Protein AF-A0A928DZQ5-F1 (afdb_monomer_lite)

Secondary structure (DSSP, 8-state):
------------------------------------------HHHHHHHTT--BS---TTEEEEEE-SS-TT-EEEEEETT--B-HHHHHHTTPPBPS--BTTBB-B-

Foldseek 3Di:
DDDDDDDDDDDDDPDDPPPPDPDDDPPDPDDPDPPPPPVPQQLVSVCVVVQQPDLDADPQWDADCARPSDRSTGNWTGGPQQDAAQVRLVVVVFGFDPDHTNRGTHTD

Sequence (108 aa):
MKKLIFTVLLASGVTFAANAGVTFLPNASGNVGTSVKNNQLSSEQKCKNAGYKQSNCPSSQKGISQCPYNNSYYKYCCPKEYQFTVKECVKNGLRASRNSCGGLYKCL

Radius of gyration: 33.59 Å; chains: 1; bounding box: 63×65×94 Å

pLDDT: mean 75.61, std 19.07, range [41.78, 95.0]

Structure (mmCIF, N/CA/C/O backbone):
data_AF-A0A928DZQ5-F1
#
_entry.id   AF-A0A928DZQ5-F1
#
loop_
_atom_site.group_PDB
_atom_site.id
_atom_site.type_symbol
_atom_site.label_atom_id
_atom_site.label_alt_id
_atom_site.label_comp_id
_atom_site.label_asym_id
_atom_site.label_entity_id
_atom_site.label_seq_id
_atom_site.pdbx_PDB_ins_code
_atom_site.Cartn_x
_atom_site.Cartn_y
_atom_site.Cartn_z
_atom_site.occupancy
_atom_site.B_iso_or_equiv
_atom_site.auth_seq_id
_atom_site.auth_comp_id
_atom_site.auth_asym_id
_atom_site.auth_atom_id
_atom_site.pdbx_PDB_model_num
ATOM 1 N N . MET A 1 1 ? -54.817 -49.068 71.396 1.00 41.78 1 MET A N 1
ATOM 2 C CA . MET A 1 1 ? -53.371 -49.376 71.333 1.00 41.78 1 MET A CA 1
ATOM 3 C C . MET A 1 1 ? -52.644 -48.148 70.813 1.00 41.78 1 MET A C 1
ATOM 5 O O . MET A 1 1 ? -53.100 -47.556 69.847 1.00 41.78 1 MET A O 1
ATOM 9 N N . LYS A 1 2 ? -51.594 -47.723 71.525 1.00 43.97 2 LYS A N 1
ATOM 10 C CA . LYS A 1 2 ? -50.719 -46.592 71.182 1.00 43.97 2 LYS A CA 1
ATOM 11 C C . LYS A 1 2 ? -50.186 -46.723 69.747 1.00 43.97 2 LYS A C 1
ATOM 13 O O . LYS A 1 2 ? -49.816 -47.831 69.368 1.00 43.97 2 LYS A O 1
ATOM 18 N N . LYS A 1 3 ? -49.998 -45.592 69.058 1.00 45.00 3 LYS A N 1
ATOM 19 C CA . LYS A 1 3 ? -48.682 -45.165 68.543 1.00 45.00 3 LYS A CA 1
ATOM 20 C C . LYS A 1 3 ? -48.729 -43.701 68.094 1.00 45.00 3 LYS A C 1
ATOM 22 O O . LYS A 1 3 ? -49.243 -43.355 67.041 1.00 45.00 3 LYS A O 1
ATOM 27 N N . LEU A 1 4 ? -48.190 -42.875 68.985 1.00 48.75 4 LEU A N 1
ATOM 28 C CA . LEU A 1 4 ? -47.650 -41.545 68.746 1.00 48.75 4 LEU A CA 1
ATOM 29 C C . LEU A 1 4 ? -46.487 -41.688 67.748 1.00 48.75 4 LEU A C 1
ATOM 31 O O . LEU A 1 4 ? -45.575 -42.466 68.028 1.00 48.75 4 LEU A O 1
ATOM 35 N N . ILE A 1 5 ? -46.487 -40.951 66.637 1.00 57.44 5 ILE A N 1
ATOM 36 C CA . ILE A 1 5 ? -45.261 -40.681 65.873 1.00 57.44 5 ILE A CA 1
ATOM 37 C C . ILE A 1 5 ? -45.204 -39.177 65.604 1.00 57.44 5 ILE A C 1
ATOM 39 O O . ILE A 1 5 ? -46.079 -38.598 64.969 1.00 57.44 5 ILE A O 1
ATOM 43 N N . PHE A 1 6 ? -44.178 -38.578 66.200 1.00 46.31 6 PHE A N 1
ATOM 44 C CA . PHE A 1 6 ? -43.718 -37.203 66.060 1.00 46.31 6 PHE A CA 1
ATOM 45 C C . PHE A 1 6 ? -43.008 -36.987 64.711 1.00 46.31 6 PHE A C 1
ATOM 47 O O . PHE A 1 6 ? -42.568 -37.950 64.082 1.00 46.31 6 PHE A O 1
ATOM 54 N N . THR A 1 7 ? -42.710 -35.710 64.425 1.00 45.81 7 THR A N 1
ATOM 55 C CA . THR A 1 7 ? -41.644 -35.206 63.522 1.00 45.81 7 THR A CA 1
ATOM 56 C C . THR A 1 7 ? -41.963 -35.275 62.014 1.00 45.81 7 THR A C 1
ATOM 58 O O . THR A 1 7 ? -42.447 -36.280 61.526 1.00 45.81 7 THR A O 1
ATOM 61 N N . VAL A 1 8 ? -41.755 -34.246 61.182 1.00 48.75 8 VAL A N 1
ATOM 62 C CA . VAL A 1 8 ? -40.771 -33.150 61.196 1.00 48.75 8 VAL A CA 1
ATOM 63 C C . VAL A 1 8 ? -41.377 -31.903 60.525 1.00 48.75 8 VAL A C 1
ATOM 65 O O . VAL A 1 8 ? -41.923 -31.985 59.428 1.00 48.75 8 VAL A O 1
ATOM 68 N N . LEU A 1 9 ? -41.227 -30.741 61.167 1.00 45.41 9 LEU A N 1
ATOM 69 C CA . LEU A 1 9 ? -41.362 -29.420 60.547 1.00 45.41 9 LEU A CA 1
ATOM 70 C C . LEU A 1 9 ? -40.148 -29.216 59.622 1.00 45.41 9 LEU A C 1
ATOM 72 O O . LEU A 1 9 ? -39.030 -29.098 60.119 1.00 45.41 9 LEU A O 1
ATOM 76 N N . LEU A 1 10 ? -40.335 -29.186 58.303 1.00 48.81 10 LEU A N 1
ATOM 77 C CA . LEU A 1 10 ? -39.296 -28.725 57.377 1.00 48.81 10 LEU A CA 1
ATOM 78 C C . LEU A 1 10 ? -39.729 -27.388 56.792 1.00 48.81 10 LEU A C 1
ATOM 80 O O . LEU A 1 10 ? -40.628 -27.286 55.960 1.00 48.81 10 LEU A O 1
ATOM 84 N N . ALA A 1 11 ? -39.095 -26.363 57.350 1.00 51.44 11 ALA A N 1
ATOM 85 C CA . ALA A 1 11 ? -39.214 -24.972 56.992 1.00 51.44 11 ALA A CA 1
ATOM 86 C C . ALA A 1 11 ? -38.876 -24.729 55.513 1.00 51.44 11 ALA A C 1
ATOM 88 O O . ALA A 1 11 ? -37.931 -25.296 54.971 1.00 51.44 11 ALA A O 1
ATOM 89 N N . SER A 1 12 ? -39.661 -23.836 54.913 1.00 49.66 12 SER A N 1
ATOM 90 C CA . SER A 1 12 ? -39.260 -22.791 53.968 1.00 49.66 12 SER A CA 1
ATOM 91 C C . SER A 1 12 ? -37.967 -23.031 53.179 1.00 49.66 12 SER A C 1
ATOM 93 O O . SER A 1 12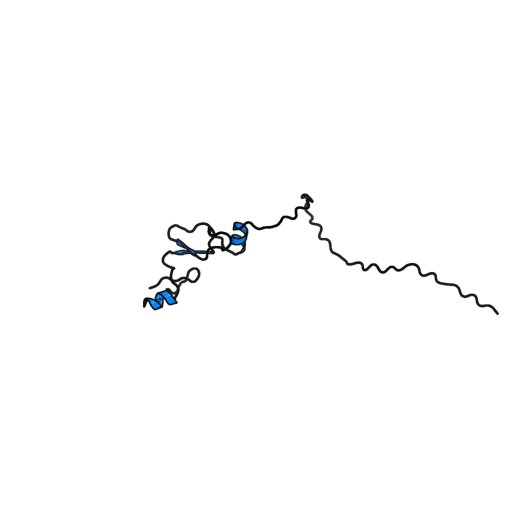 ? -36.878 -22.692 53.632 1.00 49.66 12 SER A O 1
ATOM 95 N N . GLY A 1 13 ? -38.107 -23.508 51.944 1.00 48.44 13 GLY A N 1
ATOM 96 C CA . GLY A 1 13 ? -37.028 -23.554 50.959 1.00 48.44 13 GLY A CA 1
ATOM 97 C C . GLY A 1 13 ? -37.447 -22.873 49.663 1.00 48.44 13 GLY A C 1
ATOM 98 O O . GLY A 1 13 ? -37.658 -23.538 48.656 1.00 48.44 13 GLY A O 1
ATOM 99 N N . VAL A 1 14 ? -37.603 -21.549 49.683 1.00 58.12 14 VAL A N 1
ATOM 100 C CA . VAL A 1 14 ? -37.598 -20.735 48.459 1.00 58.12 14 VAL A CA 1
ATOM 101 C C . VAL A 1 14 ? -36.234 -20.927 47.799 1.00 58.12 14 VAL A C 1
ATOM 103 O O . VAL A 1 14 ? -35.214 -20.464 48.304 1.00 58.12 14 VAL A O 1
ATOM 106 N N . THR A 1 15 ? -36.195 -21.676 46.700 1.00 51.97 15 THR A N 1
ATOM 107 C CA . THR A 1 15 ? -34.992 -21.831 45.883 1.00 51.97 15 THR A CA 1
ATOM 108 C C . THR A 1 15 ? -34.719 -20.514 45.172 1.00 51.97 15 THR A C 1
ATOM 110 O O . THR A 1 15 ? -35.235 -20.256 44.086 1.00 51.97 15 THR A O 1
ATOM 113 N N . PHE A 1 16 ? -33.910 -19.660 45.788 1.00 53.38 16 PHE A N 1
ATOM 114 C CA . PHE A 1 16 ? -33.267 -18.566 45.078 1.00 53.38 16 PHE A CA 1
ATOM 115 C C . PHE A 1 16 ? -32.116 -19.173 44.276 1.00 53.38 16 PHE A C 1
ATOM 117 O O . PHE A 1 16 ? -31.149 -19.674 44.851 1.00 53.38 16 PHE A O 1
ATOM 124 N N . ALA A 1 17 ? -32.223 -19.169 42.948 1.00 56.06 17 ALA A N 1
ATOM 125 C CA . ALA A 1 17 ? -31.081 -19.444 42.090 1.00 56.06 17 ALA A CA 1
ATOM 126 C C . ALA A 1 17 ? -30.042 -18.336 42.326 1.00 56.06 17 ALA A C 1
ATOM 128 O O . ALA A 1 17 ? -30.186 -17.213 41.841 1.00 56.06 17 ALA A O 1
ATOM 129 N N . ALA A 1 18 ? -29.025 -18.629 43.136 1.00 54.34 18 ALA A N 1
ATOM 130 C CA . ALA A 1 18 ? -27.885 -17.749 43.315 1.00 54.34 18 ALA A CA 1
ATOM 131 C C . ALA A 1 18 ? -27.033 -17.820 42.044 1.00 54.34 18 ALA A C 1
ATOM 133 O O . ALA A 1 18 ? -26.143 -18.657 41.907 1.00 54.34 18 ALA A O 1
ATOM 134 N N . ASN A 1 19 ? -27.329 -16.945 41.086 1.00 51.31 19 ASN A N 1
ATOM 135 C CA . ASN A 1 19 ? -26.426 -16.684 39.977 1.00 51.31 19 ASN A CA 1
ATOM 136 C C . ASN A 1 19 ? -25.158 -16.080 40.589 1.00 51.31 19 ASN A C 1
ATOM 138 O O . ASN A 1 19 ? -25.188 -14.949 41.078 1.00 51.31 19 ASN A O 1
ATOM 142 N N . ALA A 1 20 ? -24.056 -16.829 40.597 1.00 51.09 20 ALA A N 1
ATOM 143 C CA . ALA A 1 20 ? -22.749 -16.298 40.956 1.00 51.09 20 ALA A CA 1
ATOM 144 C C . ALA A 1 20 ? -22.298 -15.315 39.861 1.00 51.09 20 ALA A C 1
ATOM 146 O O . ALA A 1 20 ? -21.558 -15.660 38.944 1.00 51.09 20 ALA A O 1
ATOM 147 N N . GLY A 1 21 ? -22.806 -14.086 39.924 1.00 49.28 21 GLY A N 1
ATOM 148 C CA . GLY A 1 21 ? -22.299 -12.967 39.148 1.00 49.28 21 GLY A CA 1
ATOM 149 C C . GLY A 1 21 ? -20.997 -12.504 39.779 1.00 49.28 21 GLY A C 1
ATOM 150 O O . GLY A 1 21 ? -21.004 -11.913 40.856 1.00 49.28 21 GLY A O 1
ATOM 151 N N . VAL A 1 22 ? -19.869 -12.787 39.132 1.00 60.94 22 VAL A N 1
ATOM 152 C CA . VAL A 1 22 ? -18.601 -12.166 39.512 1.00 60.94 22 VAL A CA 1
ATOM 153 C C . VAL A 1 22 ? -18.658 -10.693 39.113 1.00 60.94 22 VAL A C 1
ATOM 155 O O . VAL A 1 22 ? -18.563 -10.332 37.942 1.00 60.94 22 VAL A O 1
ATOM 158 N N . THR A 1 23 ? -18.867 -9.820 40.092 1.00 56.78 23 THR A N 1
ATOM 159 C CA . THR A 1 23 ? -18.719 -8.379 39.892 1.00 56.78 23 THR A CA 1
ATOM 160 C C . THR A 1 23 ? -17.235 -8.057 39.970 1.00 56.78 23 THR A C 1
ATOM 162 O O . THR A 1 23 ? -16.622 -8.165 41.031 1.00 56.78 23 THR A O 1
ATOM 165 N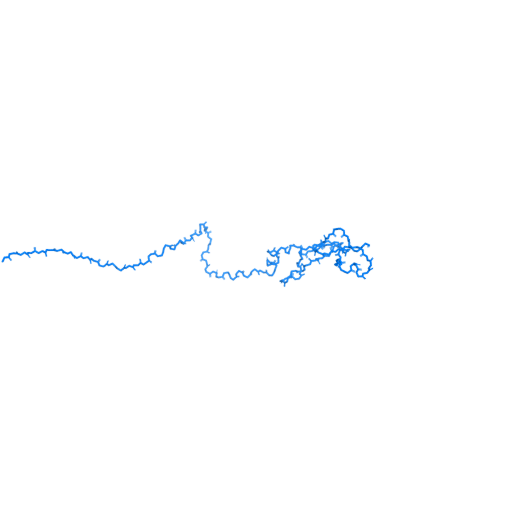 N . PHE A 1 24 ? -16.639 -7.664 38.848 1.00 57.41 24 PHE A N 1
ATOM 166 C CA . PHE A 1 24 ? -15.287 -7.120 38.843 1.00 57.41 24 PHE A CA 1
ATOM 167 C C . PHE A 1 24 ? -15.314 -5.738 39.504 1.00 57.41 24 PHE A C 1
ATOM 169 O O . PHE A 1 24 ? -15.845 -4.789 38.929 1.00 57.41 24 PHE A O 1
ATOM 176 N N . LEU A 1 25 ? -14.753 -5.617 40.711 1.00 53.12 25 LEU A N 1
ATOM 177 C CA . LEU A 1 25 ? -14.453 -4.315 41.300 1.00 53.12 25 LEU A CA 1
ATOM 178 C C . LEU A 1 25 ? -13.153 -3.793 40.668 1.00 53.12 25 LEU A C 1
ATOM 180 O O . LEU A 1 25 ? -12.101 -4.404 40.877 1.00 53.12 25 LEU A O 1
ATOM 184 N N . PRO A 1 26 ? -13.169 -2.682 39.912 1.00 50.00 26 PRO A N 1
ATOM 185 C CA . PRO A 1 26 ? -11.930 -2.019 39.545 1.00 50.00 26 PRO A CA 1
ATOM 186 C C . PRO A 1 26 ? -11.283 -1.465 40.820 1.00 50.00 26 PRO A C 1
ATOM 188 O O . PRO A 1 26 ? -11.795 -0.535 41.440 1.00 50.00 26 PRO A O 1
ATOM 191 N N . ASN A 1 27 ? -10.149 -2.041 41.221 1.00 46.91 27 ASN A N 1
ATOM 192 C CA . ASN A 1 27 ? -9.282 -1.461 42.241 1.00 46.91 27 ASN A CA 1
ATOM 193 C C . ASN A 1 27 ? -8.533 -0.269 41.631 1.00 46.91 27 ASN A C 1
ATOM 195 O O . ASN A 1 27 ? -7.389 -0.383 41.199 1.00 46.91 27 ASN A O 1
ATOM 199 N N . ALA A 1 28 ? -9.223 0.860 41.523 1.00 52.50 28 ALA A N 1
ATOM 200 C CA . ALA A 1 28 ? -8.613 2.155 41.288 1.00 52.50 28 ALA A CA 1
ATOM 201 C C . ALA A 1 28 ? -9.543 3.231 41.846 1.00 52.50 28 ALA A C 1
ATOM 203 O O . ALA A 1 28 ? -10.666 3.411 41.378 1.00 52.50 28 ALA A O 1
ATOM 204 N N . SER A 1 29 ? -9.058 3.943 42.862 1.00 58.03 29 SER A N 1
ATOM 205 C CA . SER A 1 29 ? -9.667 5.176 43.349 1.00 58.03 29 SER A CA 1
ATOM 206 C C . SER A 1 29 ? -9.730 6.174 42.189 1.00 58.03 29 SER A C 1
ATOM 208 O O . SER A 1 29 ? -8.714 6.724 41.768 1.00 58.03 29 SER A O 1
ATOM 210 N N . GLY A 1 30 ? -10.913 6.327 41.600 1.00 52.25 30 GLY A N 1
ATOM 211 C CA . GLY A 1 30 ? -11.120 7.145 40.412 1.00 52.25 30 GLY A CA 1
ATOM 212 C C . GLY A 1 30 ? -12.591 7.206 40.026 1.00 52.25 30 GLY A C 1
ATOM 213 O O . GLY A 1 30 ? -13.026 6.466 39.156 1.00 52.25 30 GLY A O 1
ATOM 214 N N . ASN A 1 31 ? -13.335 8.090 40.697 1.00 48.53 31 ASN A N 1
ATOM 215 C CA . ASN A 1 31 ? -14.656 8.619 40.332 1.00 48.53 31 ASN A CA 1
ATOM 216 C C . ASN A 1 31 ? -15.661 7.631 39.705 1.00 48.53 31 ASN A C 1
ATOM 218 O O . ASN A 1 31 ? -15.734 7.463 38.486 1.00 48.53 31 ASN A O 1
ATOM 222 N N . VAL A 1 32 ? -16.545 7.094 40.552 1.00 49.47 32 VAL A N 1
ATOM 223 C CA . VAL A 1 32 ? -17.820 6.486 40.147 1.00 49.47 32 VAL A CA 1
ATOM 224 C C . VAL A 1 32 ? -18.762 7.601 39.687 1.00 49.47 32 VAL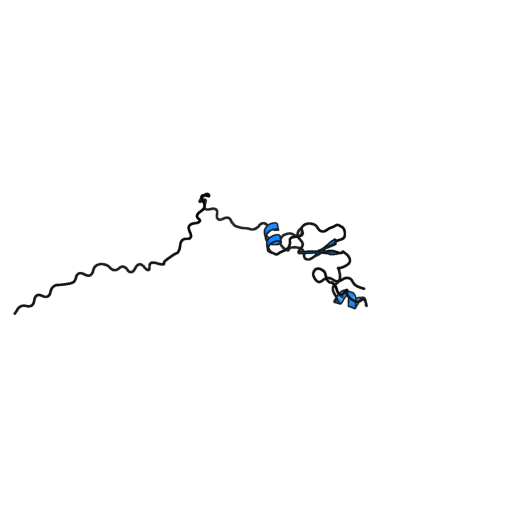 A C 1
ATOM 226 O O . VAL A 1 32 ? -19.581 8.115 40.439 1.00 49.47 32 VAL A O 1
ATOM 229 N N . GLY A 1 33 ? -18.603 8.007 38.433 1.00 50.41 33 GLY A N 1
ATOM 230 C CA . GLY A 1 33 ? -19.631 8.698 37.675 1.00 50.41 33 GLY A CA 1
ATOM 231 C C . GLY A 1 33 ? -20.179 7.724 36.646 1.00 50.41 33 GLY A C 1
ATOM 232 O O . GLY A 1 33 ? -19.419 7.194 35.836 1.00 50.41 33 GLY A O 1
ATOM 233 N N . THR A 1 34 ? -21.488 7.492 36.649 1.00 49.38 34 THR A N 1
ATOM 234 C CA . THR A 1 34 ? -22.230 6.923 35.518 1.00 49.38 34 THR A CA 1
ATOM 235 C C . THR A 1 34 ? -22.117 7.862 34.321 1.00 49.38 34 THR A C 1
ATOM 237 O O . THR A 1 34 ? -23.049 8.564 33.946 1.00 49.38 34 THR A O 1
ATOM 240 N N . SER A 1 35 ? -20.946 7.900 33.702 1.00 47.62 35 SER A N 1
ATOM 241 C CA . SER A 1 35 ? -20.837 8.232 32.301 1.00 47.62 35 SER A CA 1
ATOM 242 C C . SER A 1 35 ? -21.041 6.912 31.582 1.00 47.62 35 SER A C 1
ATOM 244 O O . SER A 1 35 ? -20.139 6.073 31.547 1.00 47.62 35 SER A O 1
ATOM 246 N N . VAL A 1 36 ? -22.191 6.738 30.935 1.00 51.31 36 VAL A N 1
ATOM 247 C CA . VAL A 1 36 ? -22.146 6.074 29.635 1.00 51.31 36 VAL A CA 1
ATOM 248 C C . VAL A 1 36 ? -21.187 6.945 28.829 1.00 51.31 36 VAL A C 1
ATOM 250 O O . VAL A 1 36 ? -21.588 7.933 28.220 1.00 51.31 36 VAL A O 1
ATOM 253 N N . LYS A 1 37 ? -19.879 6.663 28.914 1.00 47.03 37 LYS A N 1
ATOM 254 C CA . LYS A 1 37 ? -18.942 7.125 27.908 1.00 47.03 37 LYS A CA 1
ATOM 255 C C . LYS A 1 37 ? -19.470 6.424 26.680 1.00 47.03 37 LYS A C 1
ATOM 257 O O . LYS A 1 37 ? -19.210 5.240 26.484 1.00 47.03 37 LYS A O 1
ATOM 262 N N . ASN A 1 38 ? -20.295 7.127 25.911 1.00 50.03 38 ASN A N 1
ATOM 263 C CA . ASN A 1 38 ? -20.462 6.826 24.513 1.00 50.03 38 ASN A CA 1
ATOM 264 C C . ASN A 1 38 ? -19.030 6.857 23.993 1.00 50.03 38 ASN A C 1
ATOM 266 O O . ASN A 1 38 ? -18.463 7.924 23.769 1.00 50.03 38 ASN A O 1
ATOM 270 N N . ASN A 1 39 ? -18.385 5.691 23.977 1.00 56.81 39 ASN A N 1
ATOM 271 C CA . ASN A 1 39 ? -16.990 5.529 23.615 1.00 56.81 39 ASN A CA 1
ATOM 272 C C . ASN A 1 39 ? -16.940 5.578 22.085 1.00 56.81 39 ASN A C 1
ATOM 274 O O . ASN A 1 39 ? -16.409 4.693 21.416 1.00 56.81 39 ASN A O 1
ATOM 278 N N . GLN A 1 40 ? -17.601 6.596 21.528 1.00 67.62 40 GLN A N 1
ATOM 279 C CA . GLN A 1 40 ? -17.506 7.017 20.159 1.00 67.62 40 GLN A CA 1
ATOM 280 C C . GLN A 1 40 ? -16.073 7.492 20.010 1.00 67.62 40 GLN A C 1
ATOM 282 O O . GLN A 1 40 ? -15.738 8.652 20.231 1.00 67.62 40 GLN A O 1
ATOM 287 N N . LEU A 1 41 ? -15.215 6.528 19.679 1.00 76.31 41 LEU A N 1
ATOM 288 C CA . LEU A 1 41 ? -13.879 6.782 19.185 1.00 76.31 41 LEU A CA 1
ATOM 289 C C . LEU A 1 41 ? -14.001 7.894 18.147 1.00 76.31 41 LEU A C 1
ATOM 291 O O . LEU A 1 41 ? -14.817 7.793 17.219 1.00 76.31 41 LEU A O 1
ATOM 295 N N . SER A 1 42 ? -13.212 8.952 18.311 1.00 86.44 42 SER A N 1
ATOM 296 C CA . SER A 1 42 ? -13.146 10.004 17.307 1.00 86.44 42 SER A CA 1
ATOM 297 C C . SER A 1 42 ? -12.778 9.387 15.956 1.00 86.44 42 SER A C 1
ATOM 299 O O . SER A 1 42 ? -12.157 8.320 15.892 1.00 86.44 42 SER A O 1
ATOM 301 N N . SER A 1 43 ? -13.146 10.035 14.851 1.00 86.19 43 SER A N 1
ATOM 302 C CA . SER A 1 43 ? -12.795 9.538 13.515 1.00 86.19 43 SER A CA 1
ATOM 303 C C . SER A 1 43 ? -11.294 9.264 13.371 1.00 86.19 43 SER A C 1
ATOM 305 O O . SER A 1 43 ? -10.896 8.272 12.769 1.00 86.19 43 SER A O 1
ATOM 307 N N . GLU A 1 44 ? -10.461 10.085 14.011 1.00 86.50 44 GLU A N 1
ATOM 308 C CA . GLU A 1 44 ? -9.020 9.871 14.127 1.00 86.50 44 GLU A CA 1
ATOM 309 C C . GLU A 1 44 ? -8.662 8.590 14.895 1.00 86.50 44 GLU A C 1
ATOM 311 O O . GLU A 1 44 ? -7.857 7.791 14.418 1.00 86.50 44 GLU A O 1
ATOM 316 N N . GLN A 1 45 ? -9.265 8.356 16.063 1.00 88.12 45 GLN A N 1
ATOM 317 C CA . GLN A 1 45 ? -9.023 7.138 16.838 1.00 88.12 45 GLN A CA 1
ATOM 318 C C . GLN A 1 45 ? -9.475 5.885 16.078 1.00 88.12 45 GLN A C 1
ATOM 320 O O . GLN A 1 45 ? -8.777 4.873 16.099 1.00 88.12 45 GLN A O 1
ATOM 325 N N . LYS A 1 46 ? -10.591 5.957 15.341 1.00 89.94 46 LYS 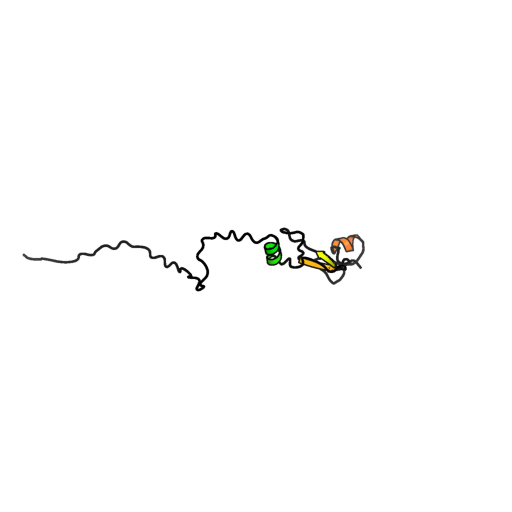A N 1
ATOM 326 C CA . LYS A 1 46 ? -11.043 4.868 14.460 1.00 89.94 46 LYS A CA 1
ATOM 327 C C . LYS A 1 46 ? -10.016 4.570 13.367 1.00 89.94 46 LYS A C 1
ATOM 329 O O . LYS A 1 46 ? -9.686 3.407 13.150 1.00 89.94 46 LYS A O 1
ATOM 334 N N . CYS A 1 47 ? -9.463 5.602 12.727 1.00 91.06 47 CYS A N 1
ATOM 335 C CA . CYS A 1 47 ? -8.407 5.450 11.725 1.00 91.06 47 CYS A CA 1
ATOM 336 C C . CYS A 1 47 ? -7.136 4.827 12.305 1.00 91.06 47 CYS A C 1
ATOM 338 O O . CYS A 1 47 ? -6.636 3.837 11.768 1.00 91.06 47 CYS A O 1
ATOM 340 N N . LYS A 1 48 ? -6.647 5.346 13.437 1.00 89.00 48 LYS A N 1
ATOM 341 C CA . LYS A 1 48 ? -5.450 4.823 14.108 1.00 89.00 48 LYS A CA 1
ATOM 342 C C . LYS A 1 48 ? -5.625 3.359 14.520 1.00 89.00 48 LYS A C 1
ATOM 344 O O . LYS A 1 48 ? -4.729 2.555 14.259 1.00 89.00 48 LYS A O 1
ATOM 349 N N . ASN A 1 49 ? -6.786 2.999 15.074 1.00 89.25 49 ASN A N 1
ATOM 350 C CA . ASN A 1 49 ? -7.108 1.623 15.467 1.00 89.25 49 ASN A CA 1
ATOM 351 C C . ASN A 1 49 ? -7.214 0.679 14.260 1.00 89.25 49 ASN A C 1
ATOM 353 O O . ASN A 1 49 ? -6.786 -0.467 14.343 1.00 89.25 49 ASN A O 1
ATOM 357 N N . ALA A 1 50 ? -7.716 1.163 13.121 1.00 88.12 50 ALA A N 1
ATOM 358 C CA . ALA A 1 50 ? -7.756 0.407 11.867 1.00 88.12 50 ALA A CA 1
ATOM 359 C C . ALA A 1 50 ? -6.393 0.340 11.136 1.00 88.12 50 ALA A C 1
ATOM 361 O O . ALA A 1 50 ? -6.287 -0.255 10.061 1.00 88.12 50 ALA A O 1
ATOM 362 N N . GLY A 1 51 ? -5.338 0.938 11.705 1.00 88.56 51 GLY A N 1
ATOM 363 C CA . GLY A 1 51 ? -3.972 0.896 11.176 1.00 88.56 51 GLY A CA 1
ATOM 364 C C . GLY A 1 51 ? -3.597 2.046 10.236 1.00 88.56 51 GLY A C 1
ATOM 365 O O . GLY A 1 51 ? -2.509 2.025 9.666 1.00 88.56 51 GLY A O 1
ATOM 366 N N . TYR A 1 52 ? -4.447 3.063 10.095 1.00 89.94 52 TYR A N 1
ATOM 367 C CA . TYR A 1 52 ? -4.168 4.275 9.321 1.00 89.94 52 TYR A CA 1
ATOM 368 C C . TYR A 1 52 ? -3.430 5.277 10.212 1.00 89.94 52 TYR A C 1
ATOM 370 O O . TYR A 1 52 ? -4.034 6.123 10.871 1.00 89.94 52 TYR A O 1
ATOM 378 N N . LYS A 1 53 ? -2.107 5.116 10.303 1.00 83.12 53 LYS A N 1
ATOM 379 C CA . LYS A 1 53 ? -1.253 5.876 11.233 1.00 83.12 53 LYS A CA 1
ATOM 380 C C . LYS A 1 53 ? -0.569 7.084 10.592 1.00 83.12 53 LYS A C 1
ATOM 382 O O . LYS A 1 53 ? -0.019 7.910 11.311 1.00 83.12 53 LYS A O 1
ATOM 387 N N . GLN A 1 54 ? -0.561 7.176 9.265 1.00 81.38 54 GLN A N 1
ATOM 388 C CA . GLN A 1 54 ? 0.146 8.232 8.545 1.00 81.38 54 GLN A CA 1
ATOM 389 C C . GLN A 1 54 ? -0.818 9.397 8.310 1.00 81.38 54 GLN A C 1
ATOM 391 O O . GLN A 1 54 ? -1.711 9.278 7.481 1.00 81.38 54 GLN A O 1
ATOM 396 N N . SER A 1 55 ? -0.670 10.505 9.034 1.00 83.31 55 SER A N 1
ATOM 397 C CA . SER A 1 55 ? -1.431 11.737 8.763 1.00 83.31 55 SER A CA 1
ATOM 398 C C . SER A 1 55 ? -0.753 12.633 7.726 1.00 83.31 55 SER A C 1
ATOM 400 O O . SER A 1 55 ? -1.409 13.418 7.051 1.00 83.31 55 SER A O 1
ATOM 402 N N . ASN A 1 56 ? 0.566 12.502 7.576 1.00 85.38 56 ASN A N 1
ATOM 403 C CA . ASN A 1 56 ? 1.356 13.292 6.646 1.00 85.38 56 ASN A CA 1
ATOM 404 C C . ASN A 1 56 ? 2.403 12.395 5.984 1.00 85.38 56 ASN A C 1
ATOM 406 O O . ASN A 1 56 ? 3.150 11.703 6.676 1.00 85.38 56 ASN A O 1
ATOM 410 N N . CYS A 1 57 ? 2.461 12.413 4.653 1.00 86.31 57 CYS A N 1
ATOM 411 C CA . CYS A 1 57 ? 3.525 11.750 3.908 1.00 86.31 57 CYS A CA 1
ATOM 412 C C . CYS A 1 57 ? 4.652 12.743 3.591 1.00 86.31 57 CYS A C 1
ATOM 414 O O . CYS A 1 57 ? 4.376 13.929 3.400 1.00 86.31 57 CYS A O 1
ATOM 416 N N . PRO A 1 58 ? 5.912 12.283 3.489 1.00 88.00 58 PRO A N 1
ATOM 417 C CA . PRO A 1 58 ? 7.009 13.098 2.967 1.00 88.00 58 PRO A CA 1
ATOM 418 C C . PRO A 1 58 ? 6.670 13.685 1.589 1.00 88.00 58 PRO A C 1
ATOM 420 O O . PRO A 1 58 ? 5.980 13.036 0.809 1.00 88.00 58 PRO A O 1
ATOM 423 N N . SER A 1 59 ? 7.209 14.856 1.230 1.00 84.19 59 SER A N 1
ATOM 424 C CA . SER A 1 59 ? 6.890 15.548 -0.038 1.00 84.19 59 SER A CA 1
ATOM 425 C C . SER A 1 59 ? 7.164 14.727 -1.312 1.00 84.19 59 SER A C 1
ATOM 427 O O . SER A 1 59 ? 6.557 14.970 -2.359 1.00 84.19 59 SER A O 1
ATOM 429 N N . SER A 1 60 ? 8.073 13.749 -1.243 1.00 85.75 60 SER A N 1
ATOM 430 C CA . SER A 1 60 ? 8.407 12.805 -2.324 1.00 85.75 60 SER A CA 1
ATOM 431 C C . SER A 1 60 ? 7.484 11.578 -2.386 1.00 85.75 60 SER A C 1
ATOM 433 O O . SER A 1 60 ? 7.565 10.777 -3.321 1.00 85.75 60 SER A O 1
ATOM 435 N N . GLN A 1 61 ? 6.584 11.436 -1.416 1.00 89.94 61 GLN A N 1
ATOM 436 C CA . GLN A 1 61 ? 5.656 10.326 -1.267 1.00 89.94 61 GLN A CA 1
ATOM 437 C C . GLN A 1 61 ? 4.208 10.824 -1.317 1.00 89.94 61 GLN A C 1
ATOM 439 O O . GLN A 1 61 ? 3.919 12.012 -1.193 1.00 89.94 61 GLN A O 1
ATOM 444 N N . LYS A 1 62 ? 3.280 9.900 -1.529 1.00 88.56 62 LYS A N 1
ATOM 445 C CA . LYS A 1 62 ? 1.843 10.141 -1.505 1.00 88.56 62 LYS A CA 1
ATOM 446 C C . LYS A 1 62 ? 1.170 9.138 -0.578 1.00 88.56 62 LYS A C 1
ATOM 448 O O . LYS A 1 62 ? 1.605 7.988 -0.479 1.00 88.56 62 LYS A O 1
ATOM 453 N N . GLY A 1 63 ? 0.101 9.576 0.070 1.00 87.75 63 GLY A N 1
ATOM 454 C CA . GLY A 1 63 ? -0.717 8.715 0.908 1.00 87.75 63 GLY A CA 1
ATOM 455 C C . GLY A 1 63 ? -1.537 7.753 0.059 1.00 87.75 63 GLY A C 1
ATOM 456 O O . GLY A 1 63 ? -2.222 8.164 -0.874 1.00 87.75 63 GLY A O 1
ATOM 457 N N . ILE A 1 64 ? -1.458 6.466 0.378 1.00 88.69 64 ILE A N 1
ATOM 458 C CA . ILE A 1 64 ? -2.217 5.388 -0.252 1.00 88.69 64 ILE A CA 1
ATOM 459 C C . ILE A 1 64 ? -3.120 4.738 0.786 1.00 88.69 64 ILE A C 1
ATOM 461 O O . ILE A 1 64 ? -2.740 4.574 1.949 1.00 88.69 64 ILE A O 1
ATOM 465 N N . SER A 1 65 ? -4.311 4.334 0.330 1.00 87.88 65 SER A N 1
ATOM 466 C CA . SER A 1 65 ? -5.376 3.783 1.166 1.00 87.88 65 SER A CA 1
ATOM 467 C C . SER A 1 65 ? -5.781 4.790 2.248 1.00 87.88 65 SER A C 1
ATOM 469 O O . SER A 1 65 ? -5.337 4.696 3.393 1.00 87.88 65 SER A O 1
ATOM 471 N N . GLN A 1 66 ? -6.611 5.762 1.861 1.00 90.56 66 GLN A N 1
ATOM 472 C CA . GLN A 1 66 ? -7.220 6.739 2.768 1.00 90.56 66 GLN A CA 1
ATOM 473 C C . GLN A 1 66 ? -8.146 6.058 3.776 1.00 90.56 66 GLN A C 1
ATOM 475 O O . GLN A 1 66 ? -8.812 5.069 3.462 1.00 90.56 66 GLN A O 1
ATOM 480 N N . CYS A 1 67 ? -8.176 6.580 4.997 1.00 92.12 67 CYS A N 1
ATOM 481 C CA . CYS A 1 67 ? -9.067 6.081 6.026 1.00 92.12 67 CYS A CA 1
ATOM 482 C C . CYS A 1 67 ? -10.515 6.510 5.740 1.00 92.12 67 CYS A C 1
ATOM 484 O O . CYS A 1 67 ? -10.762 7.701 5.565 1.00 92.12 67 CYS A O 1
ATOM 486 N N . PRO A 1 68 ? -11.492 5.586 5.796 1.00 91.75 68 PRO A N 1
ATOM 487 C CA . PRO A 1 68 ? -12.893 5.897 5.504 1.00 91.75 68 PRO A CA 1
ATOM 488 C C . PRO A 1 68 ? -13.555 6.818 6.540 1.00 91.75 68 PRO A C 1
ATOM 490 O O . PRO A 1 68 ? -14.575 7.432 6.250 1.00 91.75 68 PRO A O 1
ATOM 493 N N . TYR A 1 69 ? -13.002 6.910 7.755 1.00 89.12 69 TYR A N 1
ATOM 494 C CA . TYR A 1 69 ? -13.545 7.762 8.818 1.00 89.12 69 TYR A CA 1
ATOM 495 C C . TYR A 1 69 ? -12.949 9.176 8.809 1.00 89.12 69 TYR A C 1
ATOM 497 O O . TYR A 1 69 ? -13.592 10.109 9.287 1.00 89.12 69 TYR A O 1
ATOM 505 N N . ASN A 1 70 ? -11.720 9.341 8.307 1.00 88.44 70 ASN A N 1
ATOM 506 C CA . ASN A 1 70 ? -11.022 10.621 8.223 1.00 88.44 70 ASN A CA 1
ATOM 507 C C . ASN A 1 70 ? -9.990 10.590 7.084 1.00 88.44 70 ASN A C 1
ATOM 509 O O . ASN A 1 70 ? -8.946 9.947 7.197 1.00 88.44 70 ASN A O 1
ATOM 513 N N . ASN A 1 71 ? -10.256 11.351 6.023 1.00 87.50 71 ASN A N 1
ATOM 514 C CA . ASN A 1 71 ? -9.447 11.369 4.801 1.00 87.50 71 ASN A CA 1
ATOM 515 C C . ASN A 1 71 ? -8.038 11.960 4.984 1.00 87.50 71 ASN A C 1
ATOM 517 O O . ASN A 1 71 ? -7.207 11.825 4.086 1.00 87.50 71 ASN A O 1
ATOM 521 N N . SER A 1 72 ? -7.751 12.583 6.131 1.00 89.19 72 SER A N 1
ATOM 522 C CA . SER A 1 72 ? -6.410 13.058 6.485 1.00 89.19 72 SER A CA 1
ATOM 523 C C . SER A 1 72 ? -5.467 11.927 6.903 1.00 89.19 72 SER A C 1
ATOM 525 O O . SER A 1 72 ? -4.274 12.165 7.040 1.00 89.19 72 SER A O 1
ATOM 527 N N . TYR A 1 73 ? -5.973 10.708 7.124 1.00 90.44 73 TYR A N 1
ATOM 528 C CA . TYR A 1 73 ? -5.170 9.552 7.517 1.00 90.44 73 TYR A CA 1
ATOM 529 C C . TYR A 1 73 ? -5.033 8.540 6.381 1.00 90.44 73 TYR A C 1
ATOM 531 O O . TYR A 1 73 ? -6.000 8.186 5.710 1.00 90.44 73 TYR A O 1
ATOM 539 N N . TYR A 1 74 ? -3.829 8.002 6.231 1.00 91.31 74 TYR A N 1
ATOM 540 C CA . TYR A 1 74 ? -3.446 7.033 5.214 1.00 91.31 74 TYR A CA 1
ATOM 541 C C . TYR A 1 74 ? -2.842 5.789 5.867 1.00 91.31 74 TYR A C 1
ATOM 543 O O . TYR A 1 74 ? -2.284 5.836 6.972 1.00 91.31 74 TYR A O 1
ATOM 551 N N . LYS A 1 75 ? -2.952 4.652 5.177 1.00 89.81 75 LYS A N 1
ATOM 552 C CA . LYS A 1 75 ? -2.371 3.387 5.638 1.00 89.81 75 LYS A CA 1
ATOM 553 C C . LYS A 1 75 ? -0.899 3.261 5.254 1.00 89.81 75 LYS A C 1
ATOM 555 O O . LYS A 1 75 ? -0.109 2.743 6.036 1.00 89.81 75 LYS A O 1
ATOM 560 N N . TYR A 1 76 ? -0.534 3.771 4.079 1.00 89.00 76 TYR A N 1
ATOM 561 C CA . TYR A 1 76 ? 0.826 3.705 3.548 1.00 89.00 76 TYR A CA 1
ATOM 562 C C . TYR A 1 76 ? 1.225 5.049 2.943 1.00 89.00 76 TYR A C 1
ATOM 564 O O . TYR A 1 76 ? 0.403 5.697 2.301 1.00 89.00 76 TYR A O 1
ATOM 572 N N . CYS A 1 77 ? 2.489 5.440 3.092 1.00 90.88 77 CYS A N 1
ATOM 573 C CA . CYS A 1 77 ? 3.088 6.497 2.285 1.00 90.88 77 CYS A CA 1
ATOM 574 C C . CYS A 1 77 ? 4.008 5.848 1.257 1.00 90.88 77 CYS A C 1
ATOM 576 O O . CYS A 1 77 ? 4.936 5.119 1.602 1.00 90.88 77 CYS A O 1
ATOM 578 N N . CYS A 1 78 ? 3.696 6.068 -0.014 1.00 91.31 78 CYS A N 1
ATOM 579 C CA . CYS A 1 78 ? 4.361 5.420 -1.133 1.00 91.31 78 CYS A CA 1
ATOM 580 C C . CYS A 1 78 ? 5.078 6.452 -1.993 1.00 91.31 78 CYS A C 1
ATOM 582 O O . CYS A 1 78 ? 4.532 7.538 -2.191 1.00 91.31 78 CYS A O 1
ATOM 584 N N . PRO A 1 79 ? 6.258 6.147 -2.561 1.00 91.25 79 PRO A N 1
ATOM 585 C CA . PRO A 1 79 ? 6.877 7.034 -3.538 1.00 91.25 79 PRO A CA 1
ATOM 586 C C . PRO A 1 79 ? 5.903 7.301 -4.685 1.00 91.25 79 PRO A C 1
ATOM 588 O O . PRO A 1 79 ? 5.146 6.410 -5.083 1.00 91.25 79 PRO A O 1
ATOM 591 N N . LYS A 1 80 ? 5.911 8.525 -5.220 1.00 90.06 80 LYS A N 1
ATOM 592 C CA . LYS A 1 80 ? 4.949 8.942 -6.257 1.00 90.06 80 LYS A CA 1
ATOM 593 C C . LYS A 1 80 ? 4.938 8.005 -7.472 1.00 90.06 80 LYS A C 1
ATOM 595 O O . LYS A 1 80 ? 3.876 7.774 -8.038 1.00 90.06 80 LYS A O 1
ATOM 600 N N . GLU A 1 81 ? 6.081 7.394 -7.777 1.00 90.19 81 GLU A N 1
ATOM 601 C CA . GLU A 1 81 ? 6.277 6.412 -8.850 1.00 90.19 81 GLU A CA 1
ATOM 602 C C . GLU A 1 81 ? 5.433 5.130 -8.695 1.00 90.19 81 GLU A C 1
ATOM 604 O O . GLU A 1 81 ? 5.100 4.492 -9.691 1.00 90.19 81 GLU A O 1
ATOM 609 N N . TYR A 1 82 ? 5.066 4.746 -7.467 1.00 92.12 82 TYR A N 1
ATOM 610 C CA . TYR A 1 82 ? 4.237 3.570 -7.183 1.00 92.12 82 TYR A CA 1
ATOM 611 C C . TYR A 1 82 ? 2.764 3.962 -7.255 1.00 92.12 82 TYR A C 1
ATOM 613 O O . TYR A 1 82 ? 2.125 4.282 -6.247 1.00 92.12 82 TYR A O 1
ATOM 621 N N . GLN A 1 83 ? 2.231 4.030 -8.473 1.00 90.75 83 GLN A N 1
ATOM 622 C CA . GLN A 1 83 ? 0.878 4.531 -8.729 1.00 90.75 83 GLN A CA 1
ATOM 623 C C . GLN A 1 83 ? -0.015 3.617 -9.549 1.00 90.75 83 GLN A C 1
ATOM 625 O O . GLN A 1 83 ? -1.211 3.869 -9.602 1.00 90.75 83 GLN A O 1
ATOM 630 N N . PHE A 1 84 ? 0.543 2.562 -10.131 1.00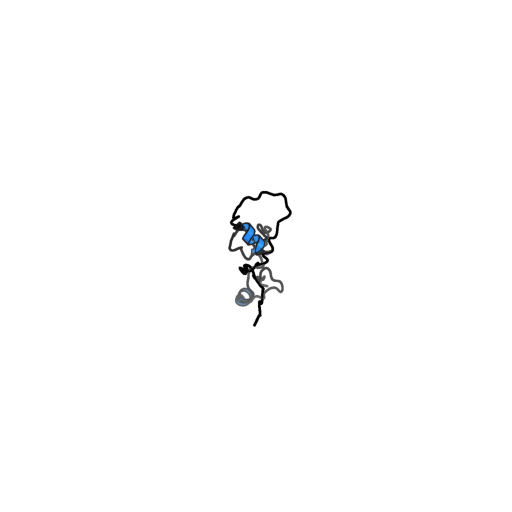 91.69 84 PHE A N 1
ATOM 631 C CA . PHE A 1 84 ? -0.172 1.726 -11.079 1.00 91.69 84 PHE A CA 1
ATOM 632 C C . PHE A 1 84 ? -0.397 0.333 -10.515 1.00 91.69 84 PHE A C 1
ATOM 634 O O . PHE A 1 84 ? 0.445 -0.225 -9.816 1.00 91.69 84 PHE A O 1
ATOM 641 N N . THR A 1 85 ? -1.524 -0.271 -1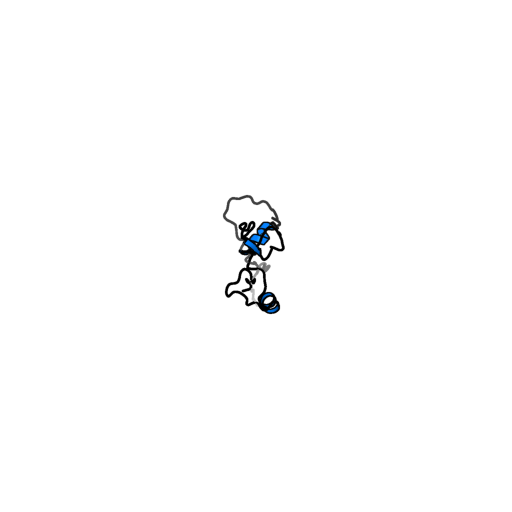0.846 1.00 93.44 85 THR A N 1
ATOM 642 C CA . THR A 1 85 ? -1.708 -1.711 -10.692 1.00 93.44 85 THR A CA 1
ATOM 643 C C . THR A 1 85 ? -0.889 -2.465 -11.743 1.00 93.44 85 THR A C 1
ATOM 645 O O . THR A 1 85 ? -0.538 -1.928 -12.796 1.00 93.44 85 THR A O 1
ATOM 648 N N . VAL A 1 86 ? -0.627 -3.755 -11.506 1.00 93.06 86 VAL A N 1
ATOM 649 C CA . VAL A 1 86 ? 0.048 -4.612 -12.502 1.00 93.06 86 VAL A CA 1
ATOM 650 C C . VAL A 1 86 ? -0.690 -4.589 -13.845 1.00 93.06 86 VAL A C 1
ATOM 652 O O . VAL A 1 86 ? -0.060 -4.506 -14.897 1.00 93.06 86 VAL A O 1
ATOM 655 N N . LYS A 1 87 ? -2.029 -4.604 -13.809 1.00 94.31 87 LYS A N 1
ATOM 656 C CA . LYS A 1 87 ? -2.879 -4.571 -15.007 1.00 94.31 87 LYS A CA 1
ATOM 657 C C . LYS A 1 87 ? -2.677 -3.292 -15.817 1.00 94.31 87 LYS A C 1
ATOM 659 O O . LYS A 1 87 ? -2.620 -3.361 -17.039 1.00 94.31 87 LYS A O 1
ATOM 664 N N . GLU A 1 88 ? -2.548 -2.144 -15.155 1.00 94.44 88 GLU A N 1
ATOM 665 C CA . GLU A 1 88 ? -2.308 -0.864 -15.828 1.00 94.44 88 GLU A CA 1
ATOM 666 C C . GLU A 1 88 ? -0.931 -0.810 -16.488 1.00 94.44 88 GLU A C 1
ATOM 668 O O . GLU A 1 88 ? -0.836 -0.346 -17.621 1.00 94.44 88 GLU A O 1
ATOM 673 N N . CYS A 1 89 ? 0.118 -1.335 -15.845 1.00 93.06 89 CYS A N 1
ATOM 674 C CA . CYS A 1 89 ? 1.434 -1.415 -16.485 1.00 93.06 89 CYS A CA 1
ATOM 675 C C . CYS A 1 89 ? 1.386 -2.285 -17.746 1.00 93.06 89 CYS A C 1
ATOM 677 O O . CYS A 1 89 ? 1.784 -1.831 -18.817 1.00 93.06 89 CYS A O 1
ATOM 679 N N . VAL A 1 90 ? 0.810 -3.489 -17.644 1.00 94.25 90 VAL A N 1
ATOM 680 C CA . VAL A 1 90 ? 0.711 -4.422 -18.778 1.00 94.25 90 VAL A CA 1
ATOM 681 C C . VAL A 1 90 ? -0.152 -3.850 -19.903 1.00 94.25 90 VAL A C 1
ATOM 683 O O . VAL A 1 90 ? 0.195 -4.003 -21.071 1.00 94.25 90 VAL A O 1
ATOM 686 N N . LYS A 1 91 ? -1.236 -3.131 -19.579 1.00 95.00 91 LYS A N 1
ATOM 687 C CA . LYS A 1 91 ? -2.076 -2.443 -20.574 1.00 95.00 91 LYS A CA 1
ATOM 688 C C . LYS A 1 91 ? -1.284 -1.422 -21.399 1.00 95.00 91 LYS A C 1
ATOM 690 O O . LYS A 1 91 ? -1.594 -1.227 -22.567 1.00 95.00 91 LYS A O 1
ATOM 695 N N . ASN A 1 92 ? -0.270 -0.796 -20.806 1.00 90.12 92 ASN A N 1
ATOM 696 C CA . ASN A 1 92 ? 0.621 0.142 -21.487 1.00 90.12 92 ASN A CA 1
ATOM 697 C C . ASN A 1 92 ? 1.866 -0.539 -22.092 1.00 90.12 92 ASN A C 1
ATOM 699 O O . ASN A 1 92 ? 2.795 0.150 -22.496 1.00 90.12 92 ASN A O 1
ATOM 703 N N . GLY A 1 93 ? 1.915 -1.877 -22.141 1.00 93.56 93 GLY A N 1
ATOM 704 C CA . GLY A 1 93 ? 3.063 -2.631 -22.658 1.00 93.56 93 GLY A CA 1
ATOM 705 C C . GLY A 1 93 ? 4.296 -2.620 -21.745 1.00 93.56 93 GLY A C 1
ATOM 706 O O . GLY A 1 93 ? 5.367 -3.047 -22.164 1.00 93.56 93 GLY A O 1
ATOM 707 N N . LEU A 1 94 ? 4.154 -2.148 -20.505 1.00 94.62 94 LEU A N 1
ATOM 708 C CA . LEU A 1 94 ? 5.231 -2.023 -19.524 1.00 94.62 94 LEU A CA 1
ATOM 709 C C . LEU A 1 94 ? 5.181 -3.153 -18.492 1.00 94.62 94 LEU A C 1
ATOM 711 O O . LEU A 1 94 ? 4.136 -3.766 -18.246 1.00 94.62 94 LEU A O 1
ATOM 715 N N . ARG A 1 95 ? 6.310 -3.415 -17.824 1.00 93.94 95 ARG A N 1
ATOM 716 C CA . ARG A 1 95 ? 6.375 -4.421 -16.750 1.00 93.94 95 ARG A CA 1
ATOM 717 C C . ARG A 1 95 ? 6.209 -3.748 -15.395 1.00 93.94 95 ARG A C 1
ATOM 719 O O . ARG A 1 95 ? 6.788 -2.703 -15.133 1.00 93.94 95 ARG A O 1
ATOM 726 N N . ALA A 1 96 ? 5.440 -4.352 -14.495 1.00 93.38 96 ALA A N 1
ATOM 727 C CA . ALA A 1 96 ? 5.397 -3.883 -13.113 1.00 93.38 96 ALA A CA 1
ATOM 728 C C . ALA A 1 96 ? 6.729 -4.181 -12.398 1.00 93.38 96 ALA A C 1
ATOM 730 O O . ALA A 1 96 ? 7.341 -5.232 -12.604 1.00 93.38 96 ALA A O 1
ATOM 731 N N . SER A 1 97 ? 7.162 -3.261 -11.537 1.00 93.25 97 SER A N 1
ATOM 732 C CA . SER A 1 97 ? 8.292 -3.452 -10.626 1.00 93.25 97 SER A CA 1
ATOM 733 C C . SER A 1 97 ? 8.098 -4.693 -9.749 1.00 93.25 97 SER A C 1
ATOM 735 O O . SER A 1 97 ? 6.976 -5.088 -9.441 1.00 93.25 97 SER A O 1
ATOM 737 N N . ARG A 1 98 ? 9.204 -5.296 -9.294 1.00 91.69 98 ARG A N 1
ATOM 738 C CA . ARG A 1 98 ? 9.161 -6.402 -8.320 1.00 91.69 98 ARG A CA 1
ATOM 739 C C . ARG A 1 98 ? 8.629 -5.957 -6.960 1.00 91.69 98 ARG A C 1
ATOM 741 O O . ARG A 1 98 ? 7.984 -6.736 -6.267 1.00 91.69 98 ARG A O 1
ATOM 748 N N . ASN A 1 99 ? 8.897 -4.709 -6.592 1.00 91.62 99 ASN A N 1
ATOM 749 C CA . ASN A 1 99 ? 8.448 -4.150 -5.327 1.00 91.62 99 ASN A CA 1
ATOM 750 C C . ASN A 1 99 ? 7.057 -3.541 -5.502 1.00 91.62 99 ASN A C 1
ATOM 752 O O . ASN A 1 99 ? 6.722 -3.028 -6.571 1.00 91.62 99 ASN A O 1
ATOM 756 N N . SER A 1 100 ? 6.273 -3.550 -4.428 1.00 91.69 100 SER A N 1
ATOM 757 C CA . SER A 1 100 ? 4.974 -2.884 -4.375 1.00 91.69 100 SER A CA 1
ATOM 758 C C . SER A 1 100 ? 4.882 -2.001 -3.138 1.00 91.69 100 SER A C 1
ATOM 760 O O . SER A 1 100 ? 5.549 -2.251 -2.135 1.00 91.69 100 SER A O 1
ATOM 762 N N . CYS A 1 101 ? 4.047 -0.971 -3.205 1.00 90.44 101 CYS A N 1
ATOM 763 C CA . CYS A 1 101 ? 3.700 -0.149 -2.060 1.00 90.44 101 CYS A CA 1
ATOM 764 C C . CYS A 1 101 ? 2.183 0.006 -1.992 1.00 90.44 101 CYS A C 1
ATOM 766 O O . CYS A 1 101 ? 1.565 0.536 -2.913 1.00 90.44 101 CYS A O 1
ATOM 768 N N . GLY A 1 102 ? 1.570 -0.520 -0.928 1.00 87.31 102 GLY A N 1
ATOM 769 C CA . GLY A 1 102 ? 0.113 -0.506 -0.766 1.00 87.31 102 GLY A CA 1
ATOM 770 C C . GLY A 1 102 ? -0.652 -1.216 -1.894 1.00 87.31 102 GLY A C 1
ATOM 771 O O . GLY A 1 102 ? -1.784 -0.839 -2.174 1.00 87.31 102 GLY A O 1
ATOM 772 N N . GLY A 1 103 ? -0.032 -2.195 -2.568 1.00 89.56 103 GLY A N 1
ATOM 773 C CA . GLY A 1 103 ? -0.606 -2.892 -3.729 1.00 89.56 103 GLY A CA 1
ATOM 774 C C . GLY A 1 103 ? -0.421 -2.178 -5.074 1.00 89.56 103 GLY A C 1
ATOM 775 O O . GLY A 1 103 ? -0.901 -2.671 -6.093 1.00 89.56 103 GLY A O 1
ATOM 776 N N . LEU A 1 104 ? 0.283 -1.042 -5.093 1.00 92.31 104 LEU A N 1
ATOM 777 C CA . LEU A 1 104 ? 0.649 -0.309 -6.304 1.00 92.31 104 LEU A CA 1
ATOM 778 C C . LEU A 1 104 ? 2.114 -0.543 -6.667 1.00 92.31 104 LEU A C 1
ATOM 780 O O . LEU A 1 104 ? 2.954 -0.822 -5.812 1.00 92.31 104 LEU A O 1
ATOM 784 N N . TYR A 1 105 ? 2.416 -0.386 -7.946 1.00 94.06 105 TYR A N 1
ATOM 785 C CA . TYR A 1 105 ? 3.680 -0.700 -8.587 1.00 94.06 105 TYR A CA 1
ATOM 786 C C . TYR A 1 105 ? 4.156 0.492 -9.417 1.00 94.06 105 TYR A C 1
ATOM 788 O O . TYR A 1 105 ? 3.373 1.338 -9.861 1.00 94.06 105 TYR A O 1
ATOM 796 N N . LYS A 1 106 ? 5.469 0.541 -9.628 1.00 94.19 106 LYS A N 1
ATOM 797 C CA . LYS A 1 106 ? 6.097 1.362 -10.663 1.00 94.19 106 LYS A CA 1
ATOM 798 C C . LYS A 1 106 ? 6.092 0.570 -11.970 1.00 94.19 106 LYS A C 1
ATOM 800 O O . LYS A 1 106 ? 6.476 -0.598 -11.947 1.00 94.19 106 LYS A O 1
ATOM 805 N N . CYS A 1 107 ? 5.677 1.181 -13.075 1.00 93.88 107 CYS A N 1
ATOM 806 C CA . CYS A 1 107 ? 5.851 0.580 -14.396 1.00 93.88 107 CYS A CA 1
ATOM 807 C C . CYS A 1 107 ? 7.278 0.844 -14.898 1.00 93.88 107 CYS A C 1
ATOM 809 O O . CYS A 1 107 ? 7.804 1.941 -14.695 1.00 93.88 107 CYS A O 1
ATOM 811 N N . LEU A 1 108 ? 7.889 -0.179 -15.490 1.00 92.62 108 LEU A N 1
ATOM 812 C CA . LEU A 1 108 ? 9.247 -0.213 -16.029 1.00 92.62 108 LEU A CA 1
ATOM 813 C C . LEU A 1 108 ? 9.206 -0.437 -17.537 1.00 92.62 108 LEU A C 1
ATOM 815 O O . LEU A 1 108 ? 8.382 -1.283 -17.968 1.00 92.62 108 LEU A O 1
#